Protein AF-A0A3S4SUD7-F1 (afdb_monomer)

Nearest PDB structures (foldseek):
  4c5r-assembly1_D  TM=3.699E-01  e=3.266E+00  Taxus chinensis
  8eqh-assembly1_B  TM=4.055E-01  e=8.821E+00  Homo sapiens

Mean predicted aligned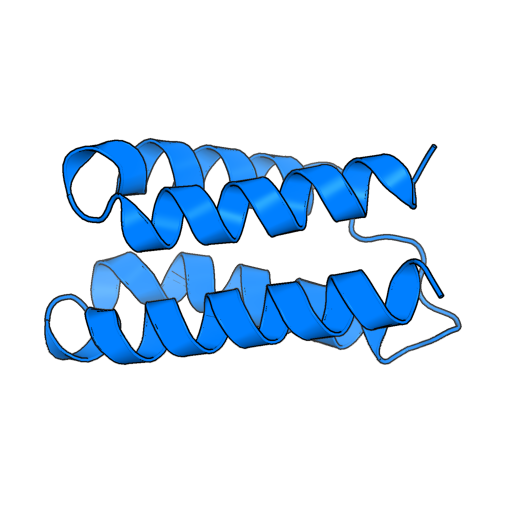 error: 5.73 Å

pLDDT: mean 80.39, std 9.09, range [44.9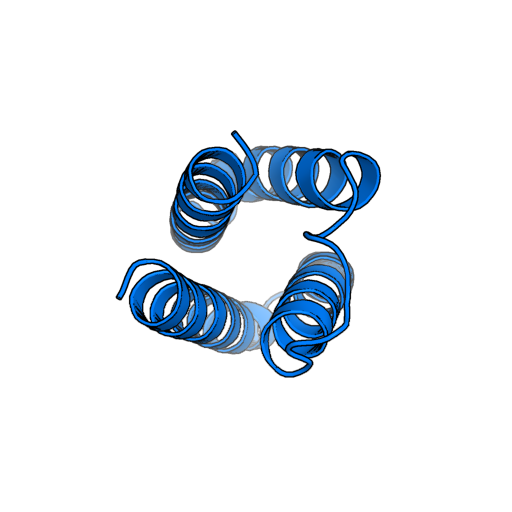7, 90.12]

Foldseek 3Di:
DLLVVLLVLLVVLLVLLVVCCVPPVPLSVQVNVLSVVQNVQSVDPPHDQDDPVSLVSLQVSLVVCVVVPVSNVVSSVVSSVSSVVVND

Sequence (88 aa):
MPKERLYEQVNNLRKVIEDVEAADECTTAELRQIADEINHTLADPDLEAPSETLLNKLEEEAIRFGESHPAIATAARQVLELLKNIGV

Radius of gyration: 12.14 Å; Cα contacts (8 Å, |Δi|>4): 76; chains: 1; bounding box: 32×22×36 Å

Secondary structure (DSSP, 8-state):
-HHHHHHHHHHHHHHHHHHHHHHHHHHHHHHHHHHHHHHHHHH-TTSPSPPHHHHHHHHHHHHHHHHH-HHHHHHHHHHHHHHHHH--

Solvent-accessible surface area (backbone atoms only — not comparable to full-atom values): 4878 Å² total; per-residue (Å²): 106,77,66,57,57,41,54,53,35,42,54,48,32,50,51,50,44,58,68,47,37,79,79,42,53,80,71,44,48,61,59,48,52,52,46,50,51,50,49,53,38,68,73,37,87,84,50,67,74,77,50,71,68,58,51,50,52,45,52,52,48,21,56,67,28,45,80,82,35,51,68,49,16,52,34,38,47,55,35,49,54,46,49,57,64,70,73,106

Structure (mmCIF, N/CA/C/O backbone):
data_AF-A0A3S4SUD7-F1
#
_entry.id   AF-A0A3S4SUD7-F1
#
loop_
_atom_site.group_PDB
_atom_site.id
_atom_site.type_symbol
_atom_site.label_atom_id
_atom_site.label_alt_id
_atom_site.label_comp_id
_atom_site.label_asym_id
_atom_site.label_entity_id
_atom_site.label_seq_id
_atom_site.pdbx_PDB_ins_code
_atom_site.Cartn_x
_atom_site.Cartn_y
_atom_site.Cartn_z
_atom_site.occupancy
_atom_site.B_iso_or_equiv
_atom_site.auth_seq_id
_atom_site.auth_comp_id
_atom_site.auth_asym_id
_atom_site.auth_atom_id
_atom_site.pdbx_PDB_model_num
ATOM 1 N N . MET A 1 1 ? 13.087 -10.616 -10.609 1.00 59.19 1 MET A N 1
ATOM 2 C CA . MET A 1 1 ? 13.602 -9.255 -10.921 1.00 59.19 1 MET A CA 1
ATOM 3 C C . MET A 1 1 ? 13.075 -8.231 -9.907 1.00 59.19 1 MET A C 1
ATOM 5 O O . MET A 1 1 ? 12.120 -8.568 -9.215 1.00 59.19 1 MET A O 1
ATOM 9 N N . PRO A 1 2 ? 13.649 -7.016 -9.764 1.00 69.56 2 PRO A N 1
ATOM 10 C CA . PRO A 1 2 ? 13.135 -6.002 -8.826 1.00 69.56 2 PRO A CA 1
ATOM 11 C C . PRO A 1 2 ? 11.668 -5.616 -9.094 1.00 69.56 2 PRO A C 1
ATOM 13 O O . PRO A 1 2 ? 10.900 -5.456 -8.150 1.00 69.56 2 PRO A O 1
ATOM 16 N N . LYS A 1 3 ? 11.246 -5.592 -10.369 1.00 72.19 3 LYS A N 1
ATOM 17 C CA . LYS A 1 3 ? 9.849 -5.345 -10.772 1.00 72.19 3 LYS A CA 1
ATOM 18 C C . LYS A 1 3 ? 8.863 -6.432 -10.307 1.00 72.19 3 LYS A C 1
ATOM 20 O O . LYS A 1 3 ? 7.796 -6.093 -9.815 1.00 72.19 3 LYS A O 1
ATOM 25 N N . GLU A 1 4 ? 9.222 -7.719 -10.391 1.00 79.25 4 GLU A N 1
ATOM 26 C CA . GLU A 1 4 ? 8.376 -8.819 -9.873 1.00 79.25 4 GLU A CA 1
ATOM 27 C C . GLU A 1 4 ? 8.127 -8.681 -8.371 1.00 79.25 4 GLU A C 1
ATOM 29 O O . GLU A 1 4 ? 6.991 -8.786 -7.925 1.00 79.25 4 GLU A O 1
ATOM 34 N N . ARG A 1 5 ? 9.175 -8.383 -7.592 1.00 80.69 5 ARG A N 1
ATOM 35 C CA . ARG A 1 5 ? 9.038 -8.217 -6.138 1.00 80.69 5 ARG A CA 1
ATOM 36 C C . ARG A 1 5 ? 8.133 -7.053 -5.774 1.00 80.69 5 ARG A C 1
ATOM 38 O O . ARG A 1 5 ? 7.361 -7.149 -4.826 1.00 80.69 5 ARG A O 1
ATOM 45 N N . LEU A 1 6 ? 8.229 -5.9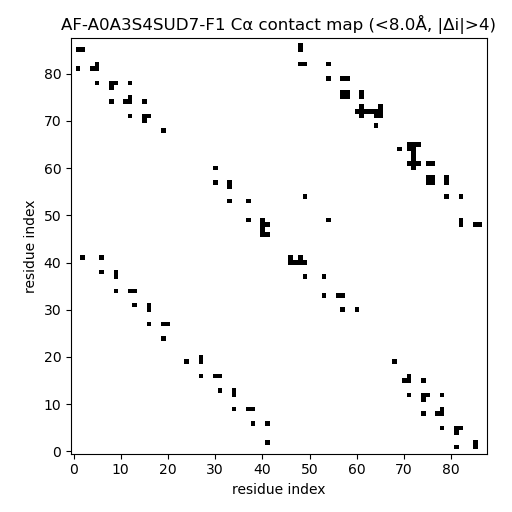59 -6.520 1.00 81.69 6 LEU A N 1
ATOM 46 C CA . LEU A 1 6 ? 7.344 -4.825 -6.325 1.00 81.69 6 LEU A CA 1
ATOM 47 C C . LEU A 1 6 ? 5.893 -5.189 -6.661 1.00 81.69 6 LEU A C 1
ATOM 49 O O . LEU A 1 6 ? 4.998 -4.877 -5.883 1.00 81.69 6 LEU A O 1
ATOM 53 N N . TYR A 1 7 ? 5.666 -5.908 -7.761 1.00 82.31 7 TYR A N 1
ATOM 54 C CA . TYR A 1 7 ? 4.338 -6.399 -8.121 1.00 82.31 7 TYR A CA 1
ATOM 55 C C . TYR A 1 7 ? 3.737 -7.294 -7.024 1.00 82.31 7 TYR A C 1
ATOM 57 O O . TYR A 1 7 ? 2.571 -7.140 -6.656 1.00 82.31 7 TYR A O 1
ATOM 65 N N . GLU A 1 8 ? 4.533 -8.197 -6.447 1.00 86.69 8 GLU A N 1
ATOM 66 C CA . GLU A 1 8 ? 4.111 -9.027 -5.315 1.00 86.69 8 GLU A CA 1
ATOM 67 C C . GLU A 1 8 ? 3.742 -8.185 -4.085 1.00 86.69 8 GLU A C 1
ATOM 69 O O . GLU A 1 8 ? 2.714 -8.440 -3.455 1.00 86.69 8 GLU A O 1
ATOM 74 N N . GLN A 1 9 ? 4.530 -7.155 -3.765 1.00 87.19 9 GLN A N 1
ATOM 75 C CA . GLN A 1 9 ? 4.274 -6.301 -2.602 1.00 87.19 9 GLN A CA 1
ATOM 76 C C . GLN A 1 9 ? 3.064 -5.384 -2.781 1.00 87.19 9 GLN A C 1
ATOM 78 O O . GLN A 1 9 ? 2.297 -5.200 -1.841 1.00 87.19 9 GLN A O 1
ATOM 83 N N . VAL A 1 10 ? 2.828 -4.865 -3.987 1.00 86.44 10 VAL A N 1
ATOM 84 C CA . VAL A 1 10 ? 1.615 -4.088 -4.296 1.00 86.44 10 VAL A CA 1
ATOM 85 C C . VAL A 1 10 ? 0.368 -4.971 -4.194 1.00 86.44 10 VAL A C 1
ATOM 87 O O . VAL A 1 10 ? -0.656 -4.547 -3.660 1.00 86.44 10 VAL A O 1
ATOM 90 N N . ASN A 1 11 ? 0.452 -6.234 -4.626 1.00 86.44 11 ASN A N 1
ATOM 91 C CA . ASN A 1 11 ? -0.638 -7.192 -4.430 1.00 86.44 11 ASN A CA 1
ATOM 92 C C . ASN A 1 11 ? -0.847 -7.557 -2.957 1.00 86.44 11 ASN A C 1
ATOM 94 O O . ASN A 1 11 ? -1.987 -7.744 -2.535 1.00 86.44 11 ASN A O 1
ATOM 98 N N . ASN A 1 12 ? 0.226 -7.655 -2.170 1.00 88.88 12 ASN A N 1
ATOM 99 C CA . ASN A 1 12 ? 0.127 -7.851 -0.727 1.00 88.88 12 ASN A CA 1
ATOM 100 C C . ASN A 1 12 ? -0.581 -6.660 -0.067 1.00 88.88 12 ASN A C 1
ATOM 102 O O . ASN A 1 12 ? -1.562 -6.860 0.642 1.00 88.88 12 ASN A O 1
ATOM 106 N N . LEU A 1 13 ? -0.164 -5.433 -0.396 1.00 86.31 13 LEU A N 1
ATOM 107 C CA . LEU A 1 13 ? -0.803 -4.205 0.067 1.00 86.31 13 LEU A CA 1
ATOM 108 C C . LEU A 1 13 ? -2.304 -4.198 -0.252 1.00 86.31 13 LEU A C 1
ATOM 110 O O . LEU A 1 13 ? -3.099 -3.989 0.656 1.00 86.31 13 LEU A O 1
ATOM 114 N N . ARG A 1 14 ? -2.705 -4.511 -1.493 1.00 85.56 14 ARG A N 1
ATOM 115 C CA . ARG A 1 14 ? -4.129 -4.609 -1.868 1.00 85.56 14 ARG A CA 1
ATOM 116 C C . ARG A 1 14 ? -4.886 -5.628 -1.021 1.00 85.56 14 ARG A C 1
ATOM 118 O O . ARG A 1 14 ? -5.946 -5.298 -0.513 1.00 85.56 14 ARG A O 1
ATOM 125 N N . LYS A 1 15 ? -4.322 -6.816 -0.787 1.00 86.88 15 LYS A N 1
ATOM 126 C CA . LYS A 1 15 ? -4.959 -7.824 0.078 1.00 86.88 15 LYS A CA 1
ATOM 127 C C . LYS A 1 15 ? -5.128 -7.346 1.516 1.00 86.88 15 LYS A C 1
ATOM 129 O O . LYS A 1 15 ? -6.169 -7.590 2.109 1.00 86.88 15 LYS A O 1
ATOM 134 N N . VAL A 1 16 ? -4.114 -6.687 2.078 1.00 86.50 16 VAL A N 1
ATOM 135 C CA . VAL A 1 16 ? -4.184 -6.141 3.442 1.00 86.50 16 VAL A CA 1
ATOM 136 C C . VAL A 1 16 ? -5.228 -5.025 3.520 1.00 86.50 16 VAL A C 1
ATOM 138 O O . VAL A 1 16 ? -5.948 -4.939 4.507 1.00 86.50 16 VAL A O 1
ATOM 141 N N . ILE A 1 17 ? -5.344 -4.203 2.475 1.00 82.81 17 ILE A N 1
ATOM 142 C CA . ILE A 1 17 ? -6.390 -3.181 2.368 1.00 82.81 17 ILE A CA 1
ATOM 143 C C . ILE A 1 17 ? -7.771 -3.829 2.289 1.00 82.81 17 ILE A C 1
ATOM 145 O O . ILE A 1 17 ? -8.642 -3.429 3.045 1.00 82.81 17 ILE A O 1
ATOM 149 N N . GLU A 1 18 ? -7.967 -4.843 1.443 1.00 82.56 18 GLU A N 1
ATOM 150 C CA . GLU A 1 18 ? -9.249 -5.552 1.306 1.00 82.56 18 GLU A CA 1
ATOM 151 C C . GLU A 1 18 ? -9.688 -6.225 2.619 1.00 82.56 18 GLU A C 1
ATOM 153 O O . GLU A 1 18 ? -10.876 -6.246 2.937 1.00 82.56 18 GLU A O 1
ATOM 158 N N . ASP A 1 19 ? -8.738 -6.738 3.405 1.00 80.94 19 ASP A N 1
ATOM 159 C CA . ASP A 1 19 ? -9.002 -7.341 4.719 1.00 80.94 19 ASP A CA 1
ATOM 160 C C . ASP A 1 19 ? -9.457 -6.293 5.756 1.00 80.94 19 ASP A C 1
ATOM 162 O O . ASP A 1 19 ? -10.311 -6.567 6.599 1.00 80.94 19 ASP A O 1
ATOM 166 N N . VAL A 1 20 ? -8.940 -5.062 5.656 1.00 72.44 20 VAL A N 1
ATOM 167 C CA . VAL A 1 20 ? -9.280 -3.934 6.542 1.00 72.44 20 VAL A CA 1
ATOM 168 C C . VAL A 1 20 ? -10.504 -3.139 6.060 1.00 72.44 20 VAL A C 1
ATOM 170 O O . VAL A 1 20 ? -11.255 -2.629 6.891 1.00 72.44 20 VAL A O 1
ATOM 173 N N . GLU A 1 21 ? -10.757 -3.068 4.748 1.00 65.19 21 GLU A N 1
ATOM 174 C CA . GLU A 1 21 ? -11.931 -2.425 4.125 1.00 65.19 21 GLU A CA 1
ATOM 175 C C . GLU A 1 21 ? -13.246 -2.978 4.681 1.00 65.19 21 GLU A C 1
ATOM 177 O O . GLU A 1 21 ? -14.241 -2.261 4.745 1.00 65.19 21 GLU A O 1
ATOM 182 N N . ALA A 1 22 ? -13.242 -4.230 5.151 1.00 60.84 22 ALA A N 1
ATOM 183 C CA . ALA A 1 22 ? -14.375 -4.838 5.840 1.00 60.84 22 ALA A CA 1
ATOM 184 C C . ALA A 1 22 ? -14.815 -4.074 7.112 1.00 60.84 22 ALA A C 1
ATOM 186 O O . ALA A 1 22 ? -15.909 -4.332 7.618 1.00 60.84 22 ALA A O 1
ATOM 187 N N . ALA A 1 23 ? -13.990 -3.150 7.623 1.00 57.47 23 ALA A N 1
ATOM 188 C CA . ALA A 1 23 ? -14.266 -2.331 8.799 1.00 57.47 23 ALA A CA 1
ATOM 189 C C . ALA A 1 23 ? -14.294 -0.808 8.535 1.00 57.47 23 ALA A C 1
ATOM 191 O O . ALA A 1 23 ? -15.013 -0.118 9.254 1.00 57.47 23 ALA A O 1
ATOM 192 N N . ASP A 1 24 ? -13.554 -0.282 7.544 1.00 65.94 24 ASP A N 1
ATOM 193 C CA . ASP A 1 24 ? -13.310 1.171 7.414 1.00 65.94 24 ASP A CA 1
ATOM 194 C C . ASP A 1 24 ? -13.169 1.666 5.951 1.00 65.94 24 ASP A C 1
ATOM 196 O O . ASP A 1 24 ? -12.186 2.302 5.563 1.00 65.94 24 ASP A O 1
ATOM 200 N N . GLU A 1 25 ? -14.188 1.383 5.129 1.00 67.38 25 GLU A N 1
ATOM 201 C CA . GLU A 1 25 ? -14.224 1.633 3.672 1.00 67.38 25 GLU A CA 1
ATOM 202 C C . GLU A 1 25 ? -13.805 3.052 3.241 1.00 67.38 25 GLU A C 1
ATOM 204 O O . GLU A 1 25 ? -13.122 3.229 2.231 1.00 67.38 25 GLU A O 1
ATOM 209 N N . CYS A 1 26 ? -14.179 4.074 4.018 1.00 69.94 26 CYS A N 1
ATOM 210 C CA . CYS A 1 26 ? -13.887 5.471 3.701 1.00 69.94 26 CYS A CA 1
ATOM 211 C C . CYS A 1 26 ? -12.402 5.793 3.875 1.00 69.94 26 CYS A C 1
ATOM 213 O O . CYS A 1 26 ? -11.859 6.621 3.146 1.00 69.94 26 CYS A O 1
ATOM 215 N N . THR A 1 27 ? -11.760 5.157 4.853 1.00 71.69 27 THR A N 1
ATOM 216 C CA . THR A 1 27 ? -10.369 5.423 5.207 1.00 71.69 27 THR A CA 1
ATOM 217 C C . THR A 1 27 ? -9.447 4.736 4.201 1.00 71.69 27 THR A C 1
ATOM 219 O O . THR A 1 27 ? -8.494 5.334 3.723 1.00 71.69 27 THR A O 1
ATOM 222 N N . THR A 1 28 ? -9.767 3.508 3.798 1.00 78.19 28 THR A N 1
ATOM 223 C CA . THR A 1 28 ? -8.965 2.680 2.881 1.00 78.19 28 THR A CA 1
ATOM 224 C C . THR A 1 28 ? -9.129 3.001 1.394 1.00 78.19 28 THR A C 1
ATOM 226 O O . THR A 1 28 ? -8.310 2.555 0.587 1.00 78.19 28 THR A O 1
ATOM 229 N N . ALA A 1 29 ? -10.162 3.756 1.006 1.00 82.06 29 ALA A N 1
ATOM 230 C CA . ALA A 1 29 ? -10.447 4.074 -0.395 1.00 82.06 29 ALA A CA 1
ATOM 231 C C . ALA A 1 29 ? -9.311 4.853 -1.083 1.00 82.06 29 ALA A C 1
ATOM 233 O O . ALA A 1 29 ? -8.968 4.559 -2.232 1.00 82.06 29 ALA A O 1
ATOM 234 N N . GLU A 1 30 ? -8.711 5.819 -0.382 1.00 82.25 30 GLU A N 1
ATOM 235 C CA . GLU A 1 30 ? -7.595 6.625 -0.897 1.00 82.25 30 GLU A CA 1
ATOM 236 C C . GLU A 1 30 ? -6.360 5.745 -1.138 1.00 82.25 30 GLU A C 1
ATOM 238 O O . GLU A 1 30 ? -5.826 5.695 -2.249 1.00 82.25 30 GLU A O 1
ATOM 243 N N . LEU A 1 31 ? -5.963 4.956 -0.139 1.00 83.75 31 LEU A N 1
ATOM 244 C CA . LEU A 1 31 ? -4.855 4.018 -0.265 1.00 83.75 31 LEU A CA 1
ATOM 245 C C . LEU A 1 31 ? -5.066 2.956 -1.352 1.00 83.75 31 LEU A C 1
ATOM 247 O O . LEU A 1 31 ? -4.120 2.597 -2.057 1.00 83.75 31 LEU A O 1
ATOM 251 N N . ARG A 1 32 ? -6.297 2.463 -1.522 1.00 84.56 32 ARG A N 1
ATOM 252 C CA . ARG A 1 32 ? -6.636 1.529 -2.601 1.00 84.56 32 ARG A CA 1
ATOM 253 C C . ARG A 1 32 ? -6.409 2.159 -3.968 1.00 84.56 32 ARG A C 1
ATOM 255 O O . ARG A 1 32 ? -5.814 1.517 -4.830 1.00 84.56 32 ARG A O 1
ATOM 262 N N . GLN A 1 33 ? -6.845 3.404 -4.158 1.00 86.19 33 GLN A N 1
ATOM 263 C CA . GLN A 1 33 ? -6.627 4.132 -5.406 1.00 86.19 33 GLN A CA 1
ATOM 264 C C . GLN A 1 33 ? -5.131 4.289 -5.702 1.00 86.19 33 GLN A C 1
ATOM 266 O O . GLN A 1 33 ? -4.702 4.024 -6.823 1.00 86.19 33 GLN A O 1
ATOM 271 N N . ILE A 1 34 ? -4.329 4.635 -4.690 1.00 86.44 34 ILE A N 1
ATOM 272 C CA . ILE A 1 34 ? -2.869 4.739 -4.819 1.00 86.44 34 ILE A CA 1
ATOM 273 C C . ILE A 1 34 ? -2.261 3.384 -5.215 1.00 86.44 34 ILE A C 1
ATOM 275 O O . ILE A 1 34 ? -1.440 3.315 -6.129 1.00 86.44 34 ILE A O 1
ATOM 279 N N . ALA A 1 35 ? -2.674 2.292 -4.566 1.00 86.12 35 ALA A N 1
ATOM 280 C CA . ALA A 1 35 ? -2.175 0.952 -4.867 1.00 86.12 35 ALA A CA 1
ATOM 281 C C . ALA A 1 35 ? -2.541 0.486 -6.289 1.00 86.12 35 ALA A C 1
ATOM 283 O O . ALA A 1 35 ? -1.718 -0.146 -6.954 1.00 86.12 35 ALA A O 1
ATOM 284 N N . ASP A 1 36 ? -3.747 0.802 -6.768 1.00 86.44 36 ASP A N 1
ATOM 285 C CA . ASP A 1 36 ? -4.182 0.498 -8.136 1.00 86.44 36 ASP A CA 1
ATOM 286 C C . ASP A 1 36 ? -3.407 1.323 -9.178 1.00 86.44 36 ASP A C 1
ATOM 288 O O . ASP A 1 36 ? -2.962 0.773 -10.185 1.00 86.44 36 ASP A O 1
ATOM 292 N N . GLU A 1 37 ? -3.152 2.608 -8.914 1.00 86.31 37 GLU A N 1
ATOM 293 C CA . GLU A 1 37 ? -2.3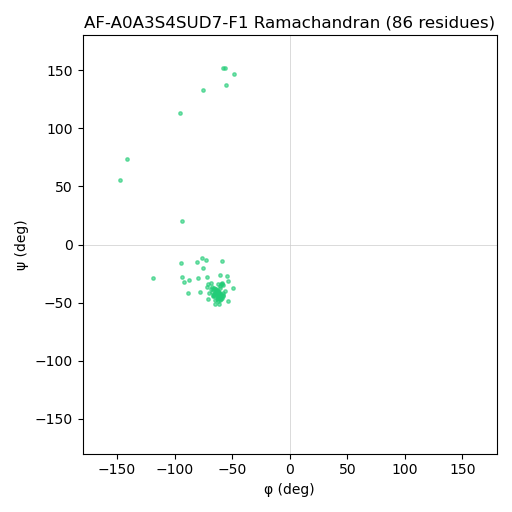73 3.477 -9.807 1.00 86.31 37 GLU A CA 1
ATOM 294 C C . GLU A 1 37 ? -0.909 3.016 -9.928 1.00 86.31 37 GLU A C 1
ATOM 296 O O . GLU A 1 37 ? -0.360 2.936 -11.033 1.00 86.31 37 GLU A O 1
ATOM 301 N N . ILE A 1 38 ? -0.292 2.609 -8.811 1.00 83.44 38 ILE A N 1
ATOM 302 C CA . ILE A 1 38 ? 1.041 1.986 -8.810 1.00 83.44 38 ILE A CA 1
ATOM 303 C C . ILE A 1 38 ? 1.020 0.707 -9.651 1.00 83.44 38 ILE A C 1
ATOM 305 O O . ILE A 1 38 ? 1.901 0.496 -10.480 1.00 83.44 38 ILE A O 1
ATOM 309 N N . ASN A 1 39 ? 0.016 -0.152 -9.468 1.00 84.12 39 ASN A N 1
ATOM 310 C CA . ASN A 1 39 ? -0.082 -1.412 -10.200 1.00 84.12 39 ASN A CA 1
ATOM 311 C C . ASN A 1 39 ? -0.257 -1.187 -11.709 1.00 84.12 39 ASN A C 1
ATOM 313 O O . ASN A 1 39 ? 0.377 -1.869 -12.509 1.00 84.12 39 ASN A O 1
ATOM 317 N N . HIS A 1 40 ? -1.058 -0.193 -12.101 1.00 83.94 40 HIS A N 1
ATOM 318 C CA . HIS A 1 40 ? -1.239 0.186 -13.500 1.00 83.94 40 HIS A CA 1
ATOM 319 C C . HIS A 1 40 ? 0.073 0.662 -14.132 1.00 83.94 40 HIS A C 1
ATOM 321 O O . HIS A 1 40 ? 0.451 0.190 -15.201 1.00 83.94 40 HIS A O 1
ATOM 327 N N . THR A 1 41 ? 0.813 1.512 -13.418 1.00 79.56 41 THR A N 1
ATOM 328 C CA . THR A 1 41 ? 2.132 2.007 -13.842 1.00 79.56 41 THR A CA 1
ATOM 329 C C . THR A 1 41 ? 3.155 0.875 -13.969 1.00 79.56 41 THR A C 1
ATOM 331 O O . THR A 1 41 ? 4.014 0.902 -14.839 1.00 79.56 41 THR A O 1
ATOM 334 N N . LEU A 1 42 ? 3.072 -0.151 -13.118 1.00 75.56 42 LEU A N 1
ATOM 335 C CA . LEU A 1 42 ? 3.973 -1.308 -13.174 1.00 75.56 42 LEU A CA 1
ATOM 336 C C . LEU A 1 42 ? 3.599 -2.336 -14.239 1.00 75.56 42 LEU A C 1
ATOM 338 O O . LEU A 1 42 ? 4.473 -3.069 -14.708 1.00 75.56 42 LEU A O 1
ATOM 342 N N . ALA A 1 43 ? 2.311 -2.436 -14.564 1.00 77.88 43 ALA A N 1
ATOM 343 C CA . ALA A 1 43 ? 1.806 -3.322 -15.601 1.00 77.88 43 ALA A CA 1
ATOM 344 C C . ALA A 1 43 ? 2.181 -2.824 -17.000 1.00 77.88 43 ALA A C 1
ATOM 346 O O . ALA A 1 43 ? 2.329 -3.639 -17.912 1.00 77.88 43 ALA A O 1
ATOM 347 N N . ASP A 1 44 ? 2.355 -1.512 -17.157 1.00 75.19 44 ASP A N 1
ATOM 348 C CA . ASP A 1 44 ? 2.754 -0.907 -18.413 1.00 75.19 44 ASP A CA 1
ATOM 349 C C . ASP A 1 44 ? 4.282 -0.692 -18.457 1.00 75.19 44 ASP A C 1
ATOM 351 O O . ASP A 1 44 ? 4.839 0.071 -17.667 1.00 75.19 44 ASP A O 1
ATOM 355 N N . PRO A 1 45 ? 5.013 -1.399 -19.335 1.00 64.75 45 PRO A N 1
ATOM 356 C CA . PRO A 1 45 ? 6.468 -1.302 -19.402 1.00 64.75 45 PRO A CA 1
ATOM 357 C C . PRO A 1 45 ? 6.971 0.018 -20.007 1.00 64.75 45 PRO A C 1
ATOM 359 O O . PRO A 1 45 ? 8.172 0.276 -19.895 1.00 64.75 45 PRO A O 1
ATOM 362 N N . ASP A 1 46 ? 6.091 0.802 -20.642 1.00 65.12 46 ASP A N 1
ATOM 363 C CA . ASP A 1 46 ? 6.389 2.083 -21.297 1.00 65.12 46 ASP A CA 1
ATOM 364 C C . ASP A 1 46 ? 6.125 3.287 -20.371 1.00 65.12 46 ASP A C 1
ATOM 366 O O . ASP A 1 46 ? 6.611 4.388 -20.633 1.00 65.12 46 ASP A O 1
ATOM 370 N N . LEU A 1 47 ? 5.391 3.091 -19.269 1.00 63.97 47 LEU A N 1
ATOM 371 C CA . LEU A 1 47 ? 5.148 4.132 -18.273 1.00 63.97 47 LEU A CA 1
ATOM 372 C C . LEU A 1 47 ? 6.387 4.372 -17.398 1.00 63.97 47 LEU A C 1
ATOM 374 O O . LEU A 1 47 ? 7.012 3.448 -16.867 1.00 63.97 47 LEU A O 1
ATOM 378 N N . GLU A 1 48 ? 6.727 5.652 -17.233 1.00 66.44 48 GLU A N 1
ATOM 379 C CA . GLU A 1 48 ? 7.745 6.101 -16.284 1.00 66.44 48 GLU A CA 1
ATOM 380 C C . GLU A 1 48 ? 7.380 5.654 -14.861 1.00 66.44 48 GLU A C 1
ATOM 382 O O . GLU A 1 48 ? 6.206 5.473 -14.531 1.00 66.44 48 GLU A O 1
ATOM 387 N N . ALA A 1 49 ? 8.396 5.454 -14.014 1.00 69.56 49 ALA A N 1
ATOM 388 C CA . ALA A 1 49 ? 8.193 5.096 -12.613 1.00 69.56 49 ALA A CA 1
ATOM 389 C C . ALA A 1 49 ? 7.149 6.026 -11.9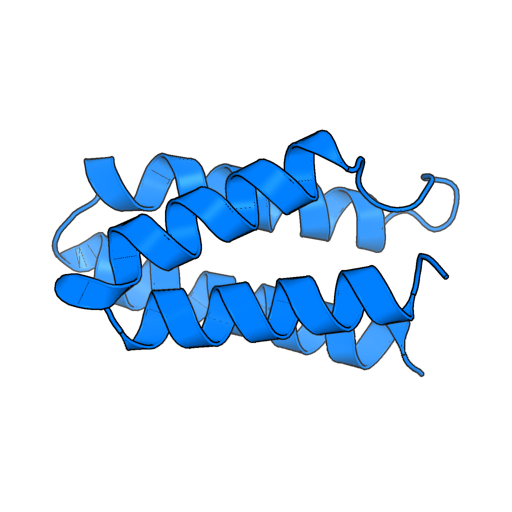59 1.00 69.56 49 ALA A C 1
ATOM 391 O O . ALA A 1 49 ? 7.075 7.206 -12.318 1.00 69.56 49 ALA A O 1
ATOM 392 N N . PRO A 1 50 ? 6.338 5.526 -11.007 1.00 75.75 50 PRO A N 1
ATOM 393 C CA . PRO A 1 50 ? 5.286 6.336 -10.411 1.00 75.75 50 PRO A CA 1
ATOM 394 C C . PRO A 1 50 ? 5.861 7.630 -9.835 1.00 75.75 50 PRO A C 1
ATOM 396 O O . PRO A 1 50 ? 6.923 7.632 -9.210 1.00 75.75 50 PRO A O 1
ATOM 399 N N . SER A 1 51 ? 5.144 8.728 -10.075 1.00 81.62 51 SER A N 1
ATOM 400 C CA . SER A 1 51 ? 5.605 10.074 -9.734 1.00 81.62 51 SER A CA 1
ATOM 401 C C . SER A 1 51 ? 5.949 10.219 -8.247 1.00 81.62 51 SER A C 1
ATOM 403 O O . SER A 1 51 ? 5.328 9.592 -7.386 1.00 81.62 51 SER A O 1
ATOM 405 N N . GLU A 1 52 ? 6.875 11.128 -7.918 1.00 82.31 52 GLU A N 1
ATOM 406 C CA . GLU A 1 52 ? 7.179 11.486 -6.522 1.00 82.31 52 GLU A CA 1
ATOM 407 C C . GLU A 1 52 ? 5.929 11.904 -5.737 1.00 82.31 52 GLU A C 1
ATOM 409 O O . GLU A 1 52 ? 5.821 11.634 -4.545 1.00 82.31 52 GLU A O 1
ATOM 414 N N . THR A 1 53 ? 4.941 12.510 -6.401 1.00 85.31 53 THR A N 1
ATOM 415 C CA . THR A 1 53 ? 3.651 12.832 -5.781 1.00 85.31 53 THR A CA 1
ATOM 416 C C . THR A 1 53 ? 2.917 11.581 -5.302 1.00 85.31 53 THR A C 1
ATOM 418 O O . THR A 1 53 ? 2.361 11.591 -4.206 1.00 85.31 53 THR A O 1
ATOM 421 N N . LEU A 1 54 ? 2.925 10.501 -6.087 1.00 84.38 54 LEU A N 1
ATOM 422 C CA . LEU A 1 54 ? 2.288 9.241 -5.708 1.00 84.38 54 LEU A CA 1
ATOM 423 C C . LEU A 1 54 ? 3.029 8.566 -4.548 1.00 84.38 54 LEU A C 1
ATOM 425 O O . LEU A 1 54 ? 2.399 8.046 -3.629 1.00 84.38 54 LEU A O 1
ATOM 429 N N . LEU A 1 55 ? 4.364 8.637 -4.559 1.00 86.38 55 LEU A N 1
ATOM 430 C CA . LEU A 1 55 ? 5.204 8.145 -3.465 1.00 86.38 55 LEU A CA 1
ATOM 431 C C . LEU A 1 55 ? 4.924 8.898 -2.160 1.00 86.38 55 LEU A C 1
ATOM 433 O O . LEU A 1 55 ? 4.733 8.267 -1.124 1.00 86.38 55 LEU A O 1
ATOM 437 N N . ASN A 1 56 ? 4.840 10.228 -2.212 1.00 88.38 56 ASN A N 1
ATOM 438 C CA . ASN A 1 56 ? 4.536 11.043 -1.037 1.00 88.38 56 ASN A CA 1
ATOM 439 C C . ASN A 1 56 ? 3.147 10.722 -0.476 1.00 88.38 56 ASN A C 1
ATOM 441 O O . ASN A 1 56 ? 3.022 10.482 0.719 1.00 88.38 56 ASN A O 1
ATOM 445 N N . LYS A 1 57 ? 2.126 10.596 -1.333 1.00 88.75 57 LYS A N 1
ATOM 446 C CA . LYS A 1 57 ? 0.776 10.202 -0.896 1.00 88.75 57 LYS A CA 1
ATOM 447 C C . LYS A 1 57 ? 0.751 8.826 -0.228 1.00 88.75 57 LYS A C 1
ATOM 449 O O . LYS A 1 57 ? 0.096 8.655 0.796 1.00 88.75 57 LYS A O 1
ATOM 454 N N . LEU A 1 58 ? 1.471 7.848 -0.789 1.00 87.25 58 LEU A N 1
ATOM 455 C CA . LEU A 1 58 ? 1.592 6.516 -0.192 1.00 87.25 58 LEU A CA 1
ATOM 456 C C . LEU A 1 58 ? 2.264 6.580 1.189 1.00 87.25 58 LEU A C 1
ATOM 458 O O . LEU A 1 58 ? 1.858 5.867 2.105 1.00 87.25 58 LEU A O 1
ATOM 462 N N . GLU A 1 59 ? 3.287 7.422 1.340 1.00 89.94 59 GLU A N 1
ATOM 463 C CA . GLU A 1 59 ? 3.988 7.635 2.609 1.00 89.94 59 GLU A CA 1
ATOM 464 C C . GLU A 1 59 ? 3.083 8.311 3.653 1.00 89.94 59 GLU A C 1
ATOM 466 O O . GLU A 1 59 ? 3.027 7.852 4.796 1.00 89.94 59 GLU A O 1
ATOM 471 N N . GLU A 1 60 ? 2.325 9.338 3.262 1.00 90.12 60 GLU A N 1
ATOM 472 C CA . GLU A 1 60 ? 1.359 10.030 4.123 1.00 90.12 60 GLU A CA 1
ATOM 473 C C . GLU A 1 60 ? 0.259 9.087 4.623 1.00 90.12 60 GLU A C 1
ATOM 475 O O . GLU A 1 60 ? 0.007 9.011 5.829 1.00 90.12 60 GLU A O 1
ATOM 480 N N . GLU A 1 61 ? -0.344 8.301 3.729 1.00 86.00 61 GLU A N 1
ATOM 481 C CA . GLU A 1 61 ? -1.339 7.297 4.110 1.00 86.00 61 GLU A CA 1
ATOM 482 C C . GLU A 1 61 ? -0.710 6.229 5.013 1.00 86.00 61 GLU A C 1
ATOM 484 O O . GLU A 1 61 ? -1.264 5.897 6.059 1.00 86.00 61 GLU A O 1
ATOM 489 N N . ALA A 1 62 ? 0.499 5.745 4.709 1.00 87.62 62 ALA A N 1
ATOM 490 C CA . ALA A 1 62 ? 1.192 4.793 5.578 1.00 87.62 62 ALA A CA 1
ATOM 491 C C . ALA A 1 62 ? 1.427 5.342 6.997 1.00 87.62 62 ALA A C 1
ATOM 493 O O . ALA A 1 62 ? 1.404 4.581 7.965 1.00 87.62 62 ALA A O 1
ATOM 494 N N . ILE A 1 63 ? 1.663 6.649 7.144 1.00 88.12 63 ILE A N 1
ATOM 495 C CA . ILE A 1 63 ? 1.774 7.306 8.452 1.00 88.12 63 ILE A CA 1
ATOM 496 C C . ILE A 1 63 ? 0.404 7.374 9.132 1.00 88.12 63 ILE A C 1
ATOM 498 O O . ILE A 1 63 ? 0.296 6.983 10.294 1.00 88.12 63 ILE A O 1
ATOM 502 N N . ARG A 1 64 ? -0.641 7.793 8.409 1.00 85.88 64 ARG A N 1
ATOM 503 C CA . ARG A 1 64 ? -2.024 7.884 8.908 1.00 85.88 64 ARG A CA 1
ATOM 504 C C . ARG A 1 64 ? -2.545 6.539 9.417 1.00 85.88 64 ARG A C 1
ATOM 506 O O . ARG A 1 64 ? -3.143 6.461 10.488 1.00 85.88 64 ARG A O 1
ATOM 513 N N . PHE A 1 65 ? -2.254 5.463 8.692 1.00 82.94 65 PHE A N 1
ATOM 514 C CA . PHE A 1 65 ? -2.594 4.099 9.088 1.00 82.94 65 PHE A CA 1
ATOM 515 C C . PHE A 1 65 ? -1.681 3.529 10.176 1.00 82.94 65 PHE A C 1
ATOM 517 O O . PHE A 1 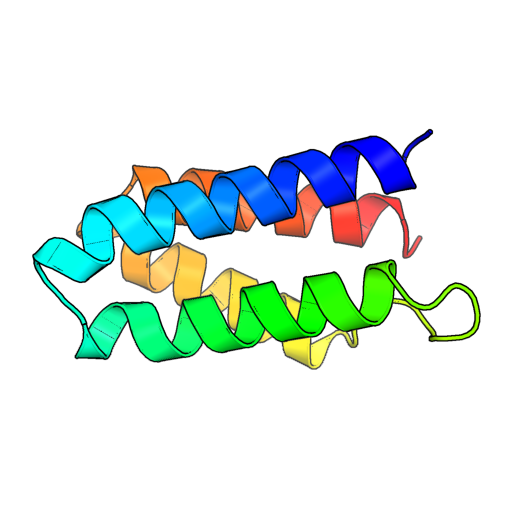65 ? -2.009 2.496 10.749 1.00 82.94 65 PHE A O 1
ATOM 524 N N . GLY A 1 66 ? -0.560 4.174 10.506 1.00 82.00 66 GLY A N 1
ATOM 525 C CA . GLY A 1 66 ? 0.415 3.656 11.468 1.00 82.00 66 GLY A CA 1
ATOM 526 C C . GLY A 1 66 ? -0.154 3.405 12.865 1.00 82.00 66 GLY A C 1
ATOM 527 O O . GLY A 1 66 ? 0.268 2.458 13.526 1.00 82.00 66 GLY A O 1
ATOM 528 N N . GLU A 1 67 ? -1.124 4.215 13.296 1.00 79.06 67 GLU A N 1
ATOM 529 C CA . GLU A 1 67 ? -1.752 4.083 14.617 1.00 79.06 67 GLU A CA 1
ATOM 530 C C . GLU A 1 67 ? -2.955 3.133 14.617 1.00 79.06 67 GLU A C 1
ATOM 532 O O . GLU A 1 67 ? -3.094 2.321 15.529 1.00 79.06 67 GLU A O 1
ATOM 537 N N . SER A 1 68 ? -3.811 3.207 13.594 1.00 81.62 68 SER A N 1
ATOM 538 C CA . SER A 1 68 ? -5.067 2.437 13.557 1.00 81.62 68 SER A CA 1
ATOM 539 C C . SER A 1 68 ? -4.918 1.075 12.869 1.00 81.62 68 SER A C 1
ATOM 541 O O . SER A 1 68 ? -5.563 0.105 13.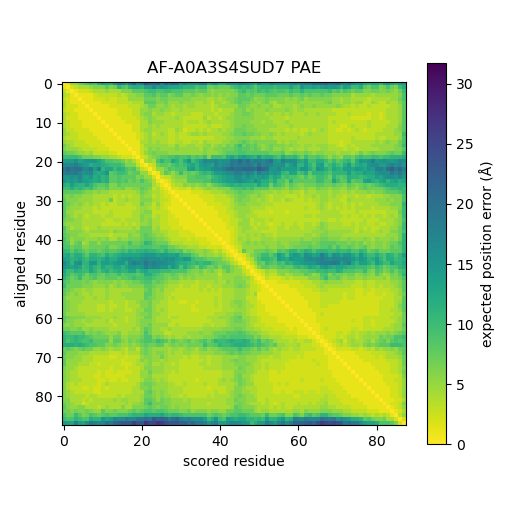257 1.00 81.62 68 SER A O 1
ATOM 543 N N . HIS A 1 69 ? -4.037 0.974 11.870 1.00 83.19 69 HIS A N 1
ATOM 544 C CA . HIS A 1 69 ? -3.866 -0.206 11.020 1.00 83.19 69 HIS A CA 1
ATOM 545 C C . HIS A 1 69 ? -2.377 -0.462 10.703 1.00 83.19 69 HIS A C 1
ATOM 547 O O . HIS A 1 69 ? -1.921 -0.276 9.568 1.00 83.19 69 HIS A O 1
ATOM 553 N N . PRO A 1 70 ? -1.586 -0.948 11.679 1.00 85.19 70 PRO A N 1
ATOM 554 C CA . PRO A 1 70 ? -0.136 -1.113 11.528 1.00 85.19 70 PRO A CA 1
ATOM 555 C C . PRO A 1 70 ? 0.267 -2.078 10.400 1.00 85.19 70 PRO A C 1
ATOM 557 O O . PRO A 1 70 ? 1.352 -1.949 9.826 1.00 85.19 70 PRO A O 1
ATOM 560 N N . ALA A 1 71 ? -0.601 -3.035 10.052 1.00 86.75 71 ALA A N 1
ATOM 561 C CA . ALA A 1 71 ? -0.393 -3.947 8.928 1.00 86.75 71 ALA A CA 1
ATOM 562 C C . ALA A 1 71 ? -0.399 -3.208 7.579 1.00 86.75 71 ALA A C 1
ATOM 564 O O . ALA A 1 71 ? 0.500 -3.420 6.763 1.00 86.75 71 ALA A O 1
ATOM 565 N N . ILE A 1 72 ? -1.353 -2.290 7.382 1.00 86.62 72 ILE A N 1
ATOM 566 C CA . IL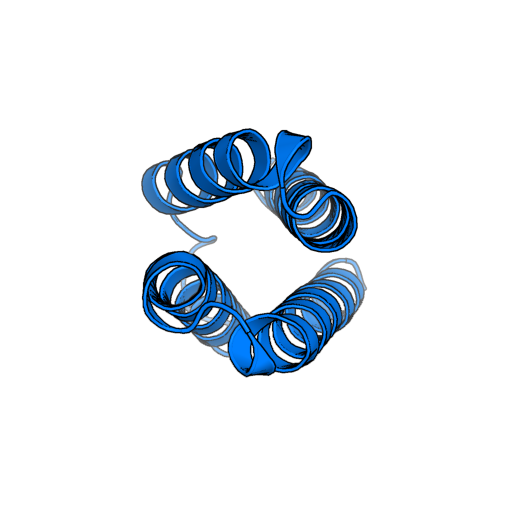E A 1 72 ? -1.434 -1.440 6.189 1.00 86.62 72 ILE A CA 1
ATOM 567 C C . ILE A 1 72 ? -0.185 -0.569 6.082 1.00 86.62 72 ILE A C 1
ATOM 569 O O . ILE A 1 72 ? 0.485 -0.569 5.051 1.00 86.62 72 ILE A O 1
ATOM 573 N N . ALA A 1 73 ? 0.161 0.130 7.165 1.00 89.12 73 ALA A N 1
ATOM 574 C CA . ALA A 1 73 ? 1.329 1.004 7.204 1.00 89.12 73 ALA A CA 1
ATOM 575 C C . ALA A 1 73 ? 2.621 0.259 6.832 1.00 89.12 73 ALA A C 1
ATOM 577 O O . ALA A 1 73 ? 3.469 0.771 6.101 1.00 89.12 73 ALA A O 1
ATOM 578 N N . THR A 1 74 ? 2.757 -0.980 7.307 1.00 89.94 74 THR A N 1
ATOM 579 C CA . THR A 1 74 ? 3.914 -1.837 7.031 1.00 89.94 74 THR A CA 1
ATOM 580 C C . THR A 1 74 ? 3.951 -2.302 5.574 1.00 89.94 74 THR A C 1
ATOM 582 O O . THR A 1 74 ? 5.019 -2.305 4.960 1.00 89.94 74 THR A O 1
ATOM 585 N N . ALA A 1 75 ? 2.813 -2.683 4.992 1.00 88.06 75 ALA A N 1
ATOM 586 C CA . ALA A 1 75 ? 2.734 -3.061 3.581 1.00 88.06 75 ALA A CA 1
ATOM 587 C C . ALA A 1 75 ? 3.009 -1.859 2.656 1.00 88.06 75 ALA A C 1
ATOM 589 O O . ALA A 1 75 ? 3.798 -1.966 1.718 1.00 88.06 75 ALA A O 1
ATOM 590 N N . ALA A 1 76 ? 2.439 -0.692 2.967 1.00 88.06 76 ALA A N 1
ATOM 591 C CA . ALA A 1 76 ? 2.623 0.533 2.194 1.00 88.06 76 ALA A CA 1
ATOM 592 C C . ALA A 1 76 ? 4.086 1.008 2.201 1.00 88.06 76 ALA A C 1
ATOM 594 O O . ALA A 1 76 ? 4.635 1.336 1.149 1.00 88.06 76 ALA A O 1
ATOM 595 N N . ARG A 1 77 ? 4.766 0.951 3.356 1.00 89.75 77 ARG A N 1
ATOM 596 C CA . ARG A 1 77 ? 6.203 1.265 3.453 1.00 89.75 77 ARG A CA 1
ATOM 597 C C . ARG A 1 77 ? 7.075 0.313 2.637 1.00 89.75 77 ARG A C 1
ATOM 599 O O . ARG A 1 77 ? 7.978 0.779 1.954 1.00 89.75 77 ARG A O 1
ATOM 606 N N . GLN A 1 78 ? 6.786 -0.990 2.643 1.00 89.25 78 GLN A N 1
ATOM 607 C CA . GLN A 1 78 ? 7.537 -1.957 1.828 1.00 89.25 78 GLN A CA 1
ATOM 608 C C . GLN A 1 78 ? 7.409 -1.671 0.325 1.00 89.25 78 GLN A C 1
ATOM 610 O O . GLN A 1 78 ? 8.394 -1.762 -0.408 1.00 89.25 78 GLN A O 1
ATOM 615 N N . VAL A 1 79 ? 6.210 -1.302 -0.135 1.00 87.94 79 VAL A N 1
ATOM 616 C CA . VAL A 1 79 ? 5.980 -0.878 -1.525 1.00 87.94 79 VAL A CA 1
ATOM 617 C C . VAL A 1 79 ? 6.775 0.391 -1.834 1.00 87.94 79 VAL A C 1
ATOM 619 O O . VAL A 1 79 ? 7.479 0.440 -2.842 1.00 87.94 79 VAL A O 1
ATOM 622 N N . LEU A 1 80 ? 6.724 1.384 -0.944 1.00 88.44 80 LEU A N 1
ATOM 623 C CA . LEU A 1 80 ? 7.452 2.643 -1.081 1.00 88.44 80 LEU A CA 1
ATOM 624 C C . LEU A 1 80 ? 8.972 2.433 -1.173 1.00 88.44 80 LEU A C 1
ATOM 626 O O . LEU A 1 80 ? 9.625 3.018 -2.033 1.00 88.44 80 LEU A O 1
ATOM 630 N N . GLU A 1 81 ? 9.544 1.592 -0.311 1.00 87.69 81 GLU A N 1
ATOM 631 C CA . GLU A 1 81 ? 10.975 1.279 -0.332 1.00 87.69 81 GLU A CA 1
ATOM 632 C C . GLU A 1 81 ? 11.384 0.621 -1.649 1.00 87.69 81 GLU A C 1
ATOM 634 O O . GLU A 1 81 ? 12.398 0.994 -2.238 1.00 87.69 81 GLU A O 1
ATOM 639 N N . LEU A 1 82 ? 10.591 -0.324 -2.156 1.00 84.50 82 LEU A N 1
ATOM 640 C CA . LEU A 1 82 ? 10.875 -0.964 -3.440 1.00 84.50 82 LEU A CA 1
ATOM 641 C C . LEU A 1 82 ? 10.742 0.002 -4.616 1.00 84.50 82 LEU A C 1
ATOM 643 O O . LEU A 1 82 ? 11.563 -0.048 -5.527 1.00 84.50 82 LEU A O 1
ATOM 647 N N . LEU A 1 83 ? 9.763 0.903 -4.585 1.00 81.69 83 LEU A N 1
ATOM 648 C CA . LEU A 1 83 ? 9.623 1.954 -5.590 1.00 81.69 83 LEU A CA 1
ATOM 649 C C . LEU A 1 83 ? 10.823 2.901 -5.597 1.00 81.69 83 LEU A C 1
ATOM 651 O O . LEU A 1 83 ? 11.393 3.151 -6.659 1.00 81.69 83 LEU A O 1
ATOM 655 N N . LYS A 1 84 ? 11.271 3.341 -4.415 1.00 81.31 84 LYS A N 1
ATOM 656 C CA . LYS A 1 84 ? 12.493 4.143 -4.254 1.00 81.31 84 LYS A CA 1
ATOM 657 C C . LYS A 1 84 ? 13.735 3.399 -4.767 1.00 81.31 84 LYS A C 1
ATOM 659 O O . LYS A 1 84 ? 14.620 4.026 -5.328 1.00 81.31 84 LYS A O 1
ATOM 664 N N . ASN A 1 85 ? 13.794 2.072 -4.633 1.00 79.00 85 ASN A N 1
ATOM 665 C CA . ASN A 1 85 ? 14.898 1.256 -5.162 1.00 79.00 85 ASN A CA 1
ATOM 666 C C . ASN A 1 85 ? 14.856 1.049 -6.689 1.00 79.00 85 ASN A C 1
ATOM 668 O O . ASN A 1 85 ? 15.870 0.669 -7.266 1.00 79.00 85 ASN A O 1
ATOM 672 N N . ILE A 1 86 ? 13.705 1.228 -7.344 1.00 74.00 86 ILE A N 1
ATOM 673 C CA . ILE A 1 86 ? 13.569 1.089 -8.807 1.00 74.00 86 ILE A CA 1
ATOM 674 C C . ILE A 1 86 ? 13.745 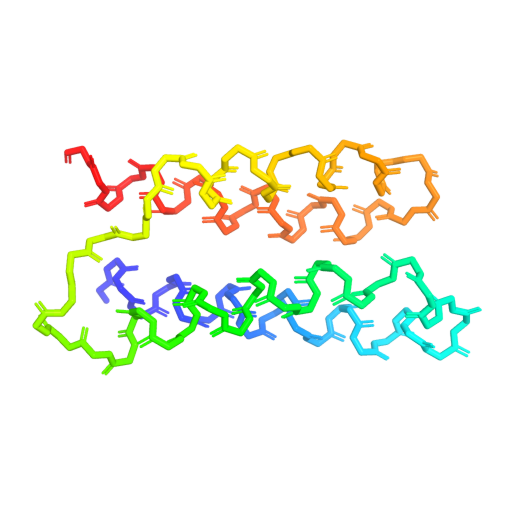2.440 -9.516 1.00 74.00 86 ILE A C 1
ATOM 676 O O . ILE A 1 86 ? 14.171 2.464 -10.667 1.00 74.00 86 ILE A O 1
ATOM 680 N N . GLY A 1 87 ? 13.422 3.544 -8.837 1.00 60.34 87 GLY A N 1
ATOM 681 C CA . GLY A 1 87 ? 13.533 4.917 -9.340 1.00 60.34 87 GLY A CA 1
ATOM 682 C C . GLY A 1 87 ? 14.836 5.652 -8.996 1.00 60.34 87 GLY A C 1
ATOM 683 O O . GLY A 1 87 ? 14.830 6.881 -9.021 1.00 60.34 87 GLY A O 1
ATOM 684 N N . VAL A 1 88 ? 15.921 4.940 -8.656 1.00 44.97 88 VAL A N 1
ATOM 685 C CA . VAL A 1 88 ? 17.270 5.501 -8.416 1.00 44.97 88 VAL A CA 1
ATOM 686 C C . VAL A 1 88 ? 18.287 4.878 -9.361 1.00 44.97 88 VAL A C 1
ATOM 688 O O . VAL A 1 88 ? 18.328 3.629 -9.440 1.00 44.97 88 VAL A O 1
#